Protein AF-A0A4S8L1B9-F1 (afdb_monomer)

InterPro domains:
  IPR001680 WD40 repeat [PF00400] (10-47)
  IPR001680 WD40 repeat [PS50082] (15-51)
  IPR001680 WD40 repeat [SM00320] (8-47)
  IPR015943 WD40/YVTN repeat-like-containing domain superfamily [G3DSA:2.130.10.10] (1-51)
  IPR036322 WD40-repeat-containing domain superfamily [SSF50978] (3-50)

Mean predicted aligned error: 4.08 Å

Secondary structure (DSSP, 8-state):
-EEE-TTT--EEEE----SS-EEEEEE-TTSSEEEEEETTS-EEEEETTT-

Foldseek 3Di:
DWDADPVPRDTPDDDPDDPADWPDKDADPVRQWIWTDGPSRDIDIDGPVVD

pLDDT: mean 89.31, std 8.46, range [49.59, 97.19]

Solvent-accessible surface area (backbone atoms only — not comparable to full-atom values): 3267 Å² total; per-residue (Å²): 90,79,40,64,39,86,88,79,70,44,78,76,43,72,56,82,80,74,90,44,61,72,78,48,75,49,67,43,96,84,56,55,33,39,40,40,35,30,76,67,78,49,73,50,80,43,50,59,87,74,105

Nearest PDB structures (foldseek):
  6r5y-assembly3_E  TM=9.062E-01  e=4.689E-03  Nostoc punctiforme
  3rfg-assembly1_B  TM=9.076E-01  e=2.495E-02  Saccharomyces cerevisiae S288C
  4cy5-assembly1_A  TM=8.495E-01  e=2.204E-02  Drosophila melanogaster
  3ur4-assembly1_A  TM=8.631E-01  e=4.633E-02  Homo sapiens
  7nsb-assembly1_g  TM=8.548E-01  e=5.511E-01  Saccharomyces cerevisiae S288C

Sequence (51 aa):
VGIWNTATGQEEAKLEGHTDWVMSVAFSPDGSQLASRSSDNTVWIWNTATG

Structure (mmCIF, N/CA/C/O backbone):
data_AF-A0A4S8L1B9-F1
#
_entry.id   AF-A0A4S8L1B9-F1
#
loop_
_atom_site.group_PDB
_atom_site.id
_atom_site.type_symbol
_atom_site.label_atom_id
_atom_site.label_alt_id
_atom_site.label_comp_id
_atom_site.label_asym_id
_atom_site.label_entity_id
_atom_site.label_seq_id
_atom_site.pdbx_PDB_ins_code
_atom_site.Cartn_x
_atom_site.Cartn_y
_atom_site.Cartn_z
_atom_site.occupancy
_atom_site.B_iso_or_equiv
_atom_site.auth_seq_id
_atom_site.auth_comp_id
_atom_site.auth_asym_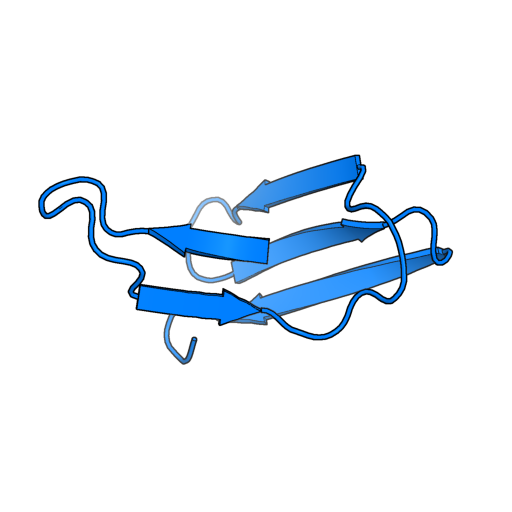id
_atom_site.auth_atom_id
_atom_site.pdbx_PDB_model_num
ATOM 1 N N . VAL A 1 1 ? 3.197 7.740 0.271 1.00 81.00 1 VAL A N 1
ATOM 2 C CA . VAL A 1 1 ? 1.746 7.705 0.603 1.00 81.00 1 VAL A CA 1
ATOM 3 C C . VAL A 1 1 ? 1.621 7.819 2.111 1.00 81.00 1 VAL A C 1
ATOM 5 O O . VAL A 1 1 ? 2.370 7.128 2.781 1.00 81.00 1 VAL A O 1
ATOM 8 N N . GLY A 1 2 ? 0.777 8.704 2.643 1.00 84.25 2 GLY A N 1
ATOM 9 C CA . GLY A 1 2 ? 0.549 8.796 4.094 1.00 84.25 2 GLY A CA 1
ATOM 10 C C . GLY A 1 2 ? -0.674 7.982 4.509 1.00 84.25 2 GLY A C 1
ATOM 11 O O . GLY A 1 2 ? -1.671 7.978 3.784 1.00 84.25 2 GLY A O 1
ATOM 12 N N . ILE A 1 3 ? -0.594 7.313 5.653 1.00 85.38 3 ILE A N 1
ATOM 13 C CA . ILE A 1 3 ? -1.707 6.633 6.314 1.00 85.38 3 ILE A CA 1
ATOM 14 C C . ILE A 1 3 ? -2.132 7.494 7.495 1.00 85.38 3 ILE A C 1
ATOM 16 O O . ILE A 1 3 ? -1.305 7.902 8.308 1.00 85.38 3 ILE A O 1
ATOM 20 N N . TRP A 1 4 ? -3.426 7.784 7.565 1.00 86.25 4 TRP A N 1
ATOM 21 C CA . TRP A 1 4 ? -3.996 8.702 8.540 1.00 86.25 4 TRP A CA 1
ATOM 22 C C . TRP A 1 4 ? -5.108 8.014 9.308 1.00 86.25 4 TRP A C 1
ATOM 24 O O . TRP A 1 4 ? -5.997 7.399 8.714 1.00 86.25 4 TRP A O 1
ATOM 34 N N . ASN A 1 5 ? -5.101 8.196 10.621 1.00 85.19 5 ASN A N 1
ATOM 35 C CA . ASN A 1 5 ? -6.213 7.800 11.457 1.00 85.19 5 ASN A CA 1
ATOM 36 C C . ASN A 1 5 ? -7.382 8.763 11.228 1.00 85.19 5 ASN A C 1
ATOM 38 O O . ASN A 1 5 ? -7.291 9.955 11.525 1.00 85.19 5 ASN A O 1
ATOM 42 N N . THR A 1 6 ? -8.512 8.261 10.740 1.00 86.88 6 THR A N 1
ATOM 43 C CA . THR A 1 6 ? -9.669 9.115 10.436 1.00 86.88 6 THR A CA 1
ATOM 44 C C . THR A 1 6 ? -10.376 9.649 11.682 1.00 86.88 6 THR A C 1
ATOM 46 O O . THR A 1 6 ? -11.078 10.651 11.591 1.00 86.88 6 THR A O 1
ATOM 49 N N . ALA A 1 7 ? -10.228 8.990 12.835 1.00 90.56 7 ALA A N 1
ATOM 50 C CA . ALA A 1 7 ? -10.875 9.391 14.083 1.00 90.56 7 ALA A CA 1
ATOM 51 C C . ALA A 1 7 ? -10.081 10.471 14.832 1.00 90.56 7 ALA A C 1
ATOM 53 O O . ALA A 1 7 ? -10.678 11.362 15.432 1.00 90.56 7 ALA A O 1
ATOM 54 N N . THR A 1 8 ? -8.748 10.402 14.803 1.00 91.81 8 THR A N 1
ATOM 55 C CA . THR A 1 8 ? -7.872 11.351 15.511 1.00 91.81 8 THR A CA 1
ATOM 56 C C . THR A 1 8 ? -7.260 12.410 14.595 1.00 91.81 8 THR A C 1
ATOM 58 O O . THR A 1 8 ? -6.762 13.423 15.085 1.00 91.81 8 THR A O 1
ATOM 61 N N . GLY A 1 9 ? -7.276 12.188 13.276 1.00 89.94 9 GLY A N 1
ATOM 62 C CA . GLY A 1 9 ? -6.619 13.042 12.284 1.00 89.94 9 GLY A CA 1
ATOM 63 C C . GLY A 1 9 ? -5.089 12.985 12.331 1.00 89.94 9 GLY A C 1
ATOM 64 O O . GLY A 1 9 ? -4.434 13.820 11.713 1.00 89.94 9 GLY A O 1
ATOM 65 N N . GLN A 1 10 ? -4.514 12.045 13.083 1.00 90.94 10 GLN A N 1
ATOM 66 C CA . GLN A 1 10 ? -3.067 11.873 13.202 1.00 90.94 10 GLN A CA 1
ATOM 67 C C . GLN A 1 10 ? -2.526 11.017 12.052 1.00 90.94 10 GLN A C 1
ATOM 69 O O . GLN A 1 10 ? -3.184 10.073 11.609 1.00 90.94 10 GLN A O 1
ATOM 74 N N . GLU A 1 11 ? -1.317 11.330 11.590 1.00 88.69 11 GLU A N 1
ATOM 75 C CA . GLU A 1 11 ? -0.566 10.475 10.669 1.00 88.69 11 GLU A CA 1
ATOM 76 C C . GLU A 1 11 ? -0.049 9.252 11.441 1.00 88.69 11 GLU A C 1
ATOM 78 O O . GLU A 1 11 ? 0.631 9.397 12.456 1.00 88.69 11 GLU A O 1
ATOM 83 N N . GLU A 1 12 ? -0.401 8.049 10.986 1.00 86.62 12 GLU A N 1
ATOM 84 C CA . GLU A 1 12 ? 0.017 6.788 11.615 1.00 86.62 12 GLU A CA 1
ATOM 85 C C . GLU A 1 12 ? 1.283 6.226 10.974 1.00 86.62 12 GLU A C 1
ATOM 87 O O . GLU A 1 12 ? 2.138 5.680 11.667 1.00 86.62 12 GLU A O 1
ATOM 92 N N . ALA A 1 13 ? 1.414 6.360 9.653 1.00 84.31 13 ALA A N 1
ATOM 93 C CA . ALA A 1 13 ? 2.561 5.846 8.923 1.00 84.31 13 ALA A CA 1
ATOM 94 C C . ALA A 1 13 ? 2.774 6.598 7.612 1.00 84.31 13 ALA A C 1
ATOM 96 O O . ALA A 1 13 ? 1.833 7.093 6.985 1.00 84.31 13 ALA A O 1
ATOM 97 N N . LYS A 1 14 ? 4.022 6.596 7.149 1.00 85.31 14 LYS A N 1
ATOM 98 C CA . LYS A 1 14 ? 4.401 7.120 5.844 1.00 85.31 14 LYS A CA 1
ATOM 99 C C . LYS A 1 14 ? 5.079 6.025 5.038 1.00 85.31 14 LYS A C 1
ATOM 101 O O . LYS A 1 14 ? 6.154 5.551 5.379 1.00 85.31 14 LYS A O 1
ATOM 106 N N . LEU A 1 15 ? 4.438 5.656 3.939 1.00 84.06 15 LEU A N 1
ATOM 107 C CA . LEU A 1 15 ? 4.933 4.659 3.004 1.00 84.06 15 LEU A CA 1
ATOM 108 C C . LEU A 1 15 ? 5.882 5.349 2.023 1.00 84.06 15 LEU A C 1
ATOM 110 O O . LEU A 1 15 ? 5.444 6.086 1.121 1.00 84.06 15 LEU A O 1
ATOM 114 N N . GLU A 1 16 ? 7.176 5.146 2.256 1.00 84.50 16 GLU A N 1
ATOM 115 C CA . GLU A 1 16 ? 8.281 5.662 1.452 1.00 84.50 16 GLU A CA 1
ATOM 116 C C . GLU A 1 16 ? 8.815 4.546 0.549 1.00 84.50 16 GLU A C 1
ATOM 118 O O . GLU A 1 16 ? 9.301 3.522 1.018 1.00 84.50 16 GLU A O 1
ATOM 123 N N . GLY A 1 17 ? 8.694 4.725 -0.765 1.00 86.25 17 GLY A N 1
ATOM 124 C CA . GLY A 1 17 ? 9.133 3.721 -1.738 1.00 86.25 17 GLY A CA 1
ATOM 125 C C . GLY A 1 17 ? 8.996 4.206 -3.174 1.00 86.25 17 GLY A C 1
ATOM 126 O O . GLY A 1 17 ? 9.896 4.011 -3.985 1.00 86.25 17 GLY A O 1
ATOM 127 N N . HIS A 1 18 ? 7.914 4.926 -3.468 1.00 93.50 18 HIS A N 1
ATOM 128 C CA . HIS A 1 18 ? 7.752 5.583 -4.759 1.00 93.50 18 HIS A CA 1
ATOM 129 C C . HIS A 1 18 ? 8.671 6.797 -4.901 1.00 93.50 18 HIS A C 1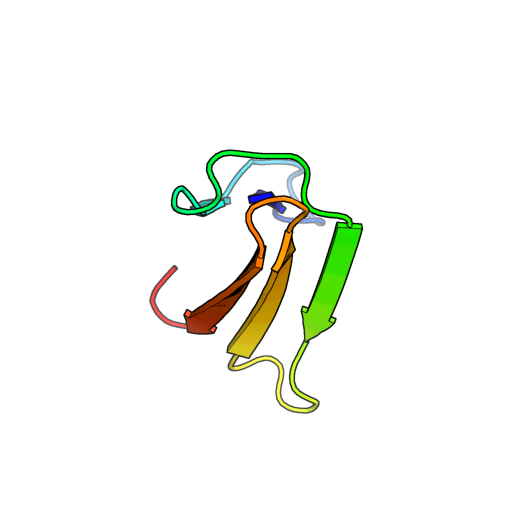
ATOM 131 O O . HIS A 1 18 ? 8.772 7.619 -3.988 1.00 93.50 18 HIS A O 1
ATOM 137 N N . THR A 1 19 ? 9.313 6.911 -6.061 1.00 94.81 19 THR A N 1
ATOM 138 C CA . THR A 1 19 ? 10.218 8.020 -6.406 1.00 94.81 19 THR A CA 1
ATOM 139 C C . THR A 1 19 ? 9.537 9.097 -7.251 1.00 94.81 19 THR A C 1
ATOM 141 O O . THR A 1 19 ? 10.148 10.125 -7.533 1.00 94.81 19 THR A O 1
ATOM 144 N N . ASP A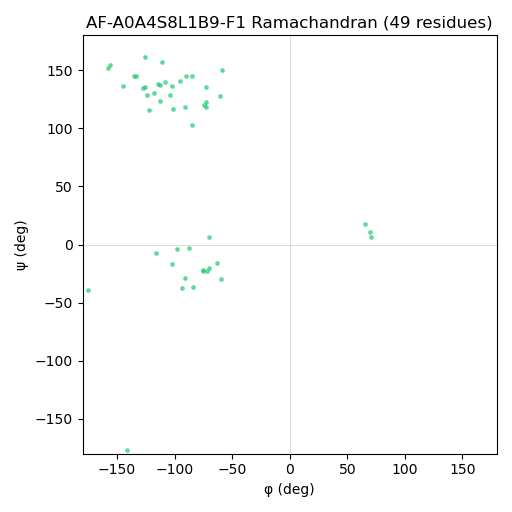 1 20 ? 8.275 8.878 -7.623 1.00 94.94 20 ASP A N 1
ATOM 145 C CA . ASP A 1 20 ? 7.445 9.794 -8.406 1.00 94.94 20 ASP A CA 1
ATOM 146 C C . ASP A 1 20 ? 5.986 9.791 -7.894 1.00 94.94 20 ASP A C 1
ATOM 148 O O . ASP A 1 20 ? 5.657 9.168 -6.877 1.00 94.94 20 ASP A O 1
ATOM 152 N N . TRP A 1 21 ? 5.101 10.532 -8.561 1.00 93.25 21 TRP A N 1
ATOM 153 C CA . TRP A 1 21 ? 3.704 10.691 -8.180 1.00 93.25 21 TRP A CA 1
ATOM 154 C C . TRP A 1 21 ? 2.943 9.372 -8.163 1.00 93.25 21 TRP A C 1
ATOM 156 O O . TRP A 1 21 ? 2.858 8.648 -9.155 1.00 93.25 21 TRP A O 1
ATOM 166 N N . VAL A 1 22 ? 2.283 9.126 -7.034 1.00 94.38 22 VAL A N 1
ATOM 167 C CA . VAL A 1 22 ? 1.323 8.034 -6.898 1.00 94.38 22 VAL A CA 1
ATOM 168 C C . VAL A 1 22 ? 0.047 8.410 -7.634 1.00 94.38 22 VAL A C 1
ATOM 170 O O . VAL A 1 22 ? -0.602 9.403 -7.320 1.00 94.38 22 VAL A O 1
ATOM 173 N N . MET A 1 23 ? -0.308 7.596 -8.620 1.00 95.69 23 MET A N 1
ATOM 174 C CA . MET A 1 23 ? -1.454 7.822 -9.494 1.00 95.69 23 MET A CA 1
ATOM 175 C C . MET A 1 23 ? -2.728 7.167 -8.956 1.00 95.69 23 MET A C 1
ATOM 177 O O . MET A 1 23 ? -3.830 7.617 -9.258 1.00 95.69 23 MET A O 1
ATOM 181 N N . SER A 1 24 ? -2.599 6.066 -8.207 1.00 94.50 24 SER A N 1
ATOM 182 C CA . SER A 1 24 ? -3.743 5.304 -7.702 1.00 94.50 24 SER A CA 1
ATOM 183 C C . SER A 1 24 ? -3.376 4.468 -6.478 1.00 94.50 24 SER A C 1
ATOM 185 O O . SER A 1 24 ? -2.226 4.041 -6.329 1.00 94.50 24 SER A O 1
ATOM 187 N N . VAL A 1 25 ? -4.374 4.219 -5.629 1.00 93.62 25 VAL A N 1
ATOM 188 C CA . VAL A 1 25 ? -4.290 3.353 -4.451 1.00 93.62 25 VAL A CA 1
ATOM 189 C C . VAL A 1 25 ? -5.514 2.443 -4.374 1.00 93.62 25 VAL A C 1
ATOM 191 O O . VAL A 1 25 ? -6.616 2.852 -4.742 1.00 93.62 25 VAL A O 1
ATOM 194 N N . ALA A 1 26 ? -5.328 1.215 -3.898 1.00 95.12 26 ALA A N 1
ATOM 195 C CA . ALA A 1 26 ? -6.409 0.253 -3.708 1.00 95.12 26 ALA A CA 1
ATOM 196 C C . ALA A 1 26 ? -6.155 -0.618 -2.477 1.00 95.12 26 ALA A C 1
ATOM 198 O O . ALA A 1 26 ? -5.046 -1.115 -2.285 1.00 95.12 26 ALA A O 1
ATOM 199 N N . PHE A 1 27 ? -7.189 -0.835 -1.668 1.00 92.62 27 PHE A N 1
ATOM 200 C CA . PHE A 1 27 ? -7.139 -1.785 -0.561 1.00 92.62 27 PHE A CA 1
ATOM 201 C C . PHE A 1 27 ? -7.593 -3.169 -1.019 1.00 92.62 27 PHE A C 1
ATOM 203 O O . PHE A 1 27 ? -8.502 -3.313 -1.840 1.00 92.62 27 PHE A O 1
ATOM 210 N N . SER A 1 28 ? -6.970 -4.191 -0.448 1.00 94.12 28 SER A N 1
ATOM 211 C CA . SER A 1 28 ? -7.519 -5.548 -0.440 1.00 94.12 28 SER A CA 1
ATOM 212 C C . SER A 1 28 ? -8.895 -5.571 0.250 1.00 94.12 28 SER A C 1
ATOM 214 O O . SER A 1 28 ? -9.138 -4.765 1.150 1.00 94.12 28 SER A O 1
ATOM 216 N N . PRO A 1 29 ? -9.807 -6.487 -0.130 1.00 94.81 29 PRO A N 1
ATOM 217 C CA . PRO A 1 29 ? -11.147 -6.550 0.463 1.00 94.81 29 PRO A CA 1
ATOM 218 C C . PRO A 1 29 ? -11.158 -6.793 1.977 1.00 94.81 29 PRO A C 1
ATOM 220 O O . PRO A 1 29 ? -12.082 -6.358 2.656 1.00 94.81 29 PRO A O 1
ATOM 223 N N . ASP A 1 30 ? -10.145 -7.488 2.498 1.00 93.31 30 ASP A N 1
ATOM 224 C CA . ASP A 1 30 ? -9.968 -7.747 3.930 1.00 93.31 30 ASP A CA 1
ATOM 225 C C . ASP A 1 30 ? -9.187 -6.638 4.657 1.00 93.31 30 ASP A C 1
ATOM 227 O O . ASP A 1 30 ? -9.021 -6.692 5.874 1.00 93.31 30 ASP A O 1
ATOM 231 N N . GLY A 1 31 ? -8.711 -5.628 3.923 1.00 89.88 31 GLY A N 1
ATOM 232 C CA . GLY A 1 31 ? -7.950 -4.505 4.454 1.00 89.88 31 GLY A CA 1
ATOM 233 C C . GLY A 1 31 ? -6.534 -4.852 4.912 1.00 89.88 31 GLY A C 1
ATOM 234 O O . GLY A 1 31 ? -5.879 -3.977 5.468 1.00 89.88 31 GLY A O 1
ATOM 235 N N . SER A 1 32 ? -6.039 -6.074 4.688 1.00 91.19 32 SER A N 1
ATOM 236 C CA . SER A 1 32 ? -4.708 -6.527 5.136 1.00 91.19 32 SER A CA 1
ATOM 237 C C . SER A 1 32 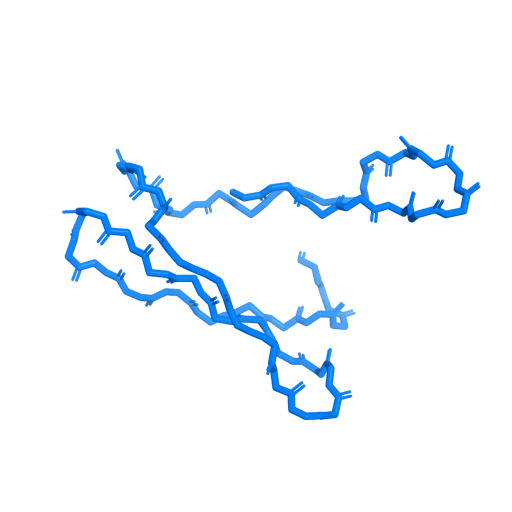? -3.557 -5.969 4.294 1.00 91.19 32 SER A C 1
ATOM 239 O O . SER A 1 32 ? -2.404 -5.915 4.723 1.00 91.19 32 SER A O 1
ATOM 241 N N . GLN A 1 33 ? -3.868 -5.557 3.069 1.00 92.25 33 GLN A N 1
ATOM 242 C CA . GLN A 1 33 ? -2.916 -5.032 2.101 1.00 92.25 33 GLN A CA 1
ATOM 243 C C . GLN A 1 33 ? -3.422 -3.760 1.432 1.00 92.25 33 GLN A C 1
ATOM 245 O O . GLN A 1 33 ? -4.611 -3.635 1.115 1.00 92.25 33 GLN A O 1
ATOM 250 N N . LEU A 1 34 ? -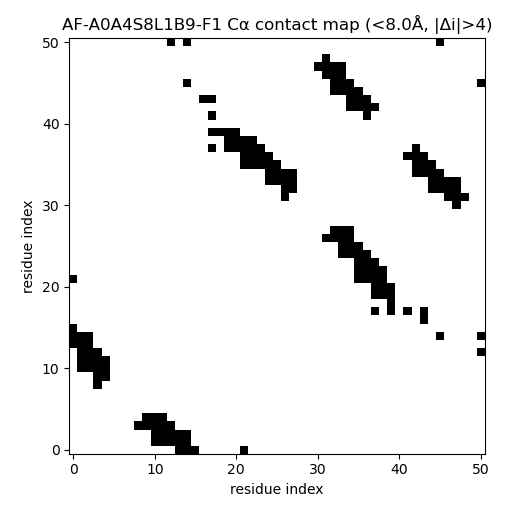2.479 -2.867 1.148 1.00 92.44 34 LEU A N 1
ATOM 251 C CA . LEU A 1 34 ? -2.650 -1.686 0.316 1.00 92.44 34 LEU A CA 1
ATOM 252 C C . LEU A 1 34 ? -1.728 -1.797 -0.899 1.00 92.44 34 LEU A C 1
ATOM 254 O O . LEU A 1 34 ? -0.531 -2.024 -0.755 1.00 92.44 34 LEU A O 1
ATOM 258 N N . ALA A 1 35 ? -2.273 -1.579 -2.089 1.00 94.56 35 ALA A N 1
ATOM 259 C CA . ALA A 1 35 ? -1.502 -1.420 -3.312 1.00 94.56 35 ALA A CA 1
ATOM 260 C C . ALA A 1 35 ? -1.414 0.061 -3.693 1.00 94.56 35 ALA A C 1
ATOM 262 O O . ALA A 1 35 ? -2.424 0.769 -3.673 1.00 94.56 35 ALA A O 1
ATOM 263 N N . SER A 1 36 ? -0.228 0.517 -4.095 1.00 94.81 36 SER A N 1
ATOM 264 C CA . SER A 1 36 ? -0.012 1.849 -4.669 1.00 94.81 36 SER A CA 1
ATOM 265 C C . SER A 1 36 ? 0.720 1.755 -6.004 1.00 94.81 36 SER A C 1
ATOM 267 O O . SER A 1 36 ? 1.704 1.027 -6.125 1.00 94.81 36 SER A O 1
ATOM 269 N N . ARG A 1 37 ? 0.243 2.493 -7.014 1.00 96.44 37 ARG A N 1
ATOM 270 C CA . ARG A 1 37 ? 0.883 2.599 -8.336 1.00 96.44 37 ARG A CA 1
ATOM 271 C C . ARG A 1 37 ? 1.384 4.017 -8.569 1.00 96.44 37 ARG A C 1
ATOM 273 O O . ARG A 1 37 ? 0.647 4.971 -8.322 1.00 96.44 37 ARG A O 1
ATOM 280 N N . SER A 1 38 ? 2.581 4.139 -9.129 1.00 96.44 38 SER A N 1
ATOM 281 C CA . SER A 1 38 ? 3.244 5.419 -9.380 1.00 96.44 38 SER A CA 1
ATOM 282 C C . SER A 1 38 ? 3.675 5.590 -10.836 1.00 96.44 38 SER A C 1
ATOM 284 O O . SER A 1 38 ? 3.773 4.621 -11.596 1.00 96.44 38 SER A O 1
ATOM 286 N N . SER A 1 39 ? 3.927 6.844 -11.214 1.00 97.19 39 SER A N 1
ATOM 287 C CA . SER A 1 39 ? 4.564 7.237 -12.475 1.00 97.19 39 SER A CA 1
ATOM 288 C C . SER A 1 39 ? 6.005 6.724 -12.608 1.00 97.19 39 SER A C 1
ATOM 290 O O . SER A 1 39 ? 6.514 6.628 -13.721 1.00 97.19 39 SER A O 1
ATOM 292 N N . ASP A 1 40 ? 6.633 6.293 -11.508 1.00 96.06 40 ASP A N 1
ATOM 293 C CA . ASP A 1 40 ? 7.961 5.654 -11.496 1.00 96.06 40 ASP A CA 1
ATOM 294 C C . ASP A 1 40 ? 7.989 4.238 -12.114 1.00 96.06 40 ASP A C 1
ATOM 296 O O . ASP A 1 40 ? 9.011 3.554 -12.078 1.00 96.06 40 ASP A O 1
ATOM 300 N N . ASN A 1 41 ? 6.874 3.801 -12.711 1.00 96.06 41 ASN A N 1
ATOM 301 C CA . ASN A 1 41 ? 6.653 2.481 -13.305 1.00 96.06 41 ASN A CA 1
ATOM 302 C C . ASN A 1 41 ? 6.671 1.316 -12.306 1.00 96.06 41 ASN A C 1
ATOM 304 O O . ASN A 1 41 ? 6.771 0.159 -12.719 1.00 96.06 41 ASN A O 1
ATOM 308 N N . THR A 1 42 ? 6.519 1.589 -11.009 1.00 95.56 42 THR A N 1
ATOM 309 C CA . THR A 1 42 ? 6.428 0.557 -9.973 1.00 95.56 42 THR A CA 1
ATOM 310 C C . THR A 1 42 ? 5.036 0.473 -9.351 1.00 95.56 42 THR A C 1
ATOM 312 O O . THR A 1 42 ? 4.230 1.413 -9.363 1.00 95.56 42 THR A O 1
ATOM 315 N N . VAL A 1 43 ? 4.761 -0.701 -8.784 1.00 94.94 43 VAL A N 1
ATOM 316 C CA . VAL A 1 43 ? 3.634 -0.950 -7.888 1.00 94.94 43 VAL A CA 1
ATOM 317 C C . VAL A 1 43 ? 4.204 -1.500 -6.590 1.00 94.94 43 VAL A C 1
ATOM 319 O O . VAL A 1 43 ? 4.972 -2.459 -6.621 1.00 94.94 43 VAL A O 1
ATOM 322 N N . TRP A 1 44 ? 3.823 -0.899 -5.468 1.00 93.38 44 TRP A N 1
ATOM 323 C CA . TRP A 1 44 ? 4.203 -1.363 -4.138 1.00 93.38 44 TRP A CA 1
ATOM 324 C C . TRP A 1 44 ? 2.997 -1.970 -3.434 1.00 93.38 44 TRP A C 1
ATOM 326 O O . TRP A 1 44 ? 1.884 -1.450 -3.541 1.00 93.38 44 TRP A O 1
ATOM 336 N N . ILE A 1 45 ? 3.235 -3.071 -2.723 1.00 92.69 45 ILE A N 1
ATOM 337 C CA . ILE A 1 45 ? 2.250 -3.730 -1.869 1.00 92.69 45 ILE A CA 1
ATOM 338 C C . ILE A 1 45 ? 2.716 -3.580 -0.426 1.00 92.69 45 ILE A C 1
ATOM 340 O O . ILE A 1 45 ? 3.822 -3.990 -0.080 1.00 92.69 45 ILE A O 1
ATOM 344 N N . TRP A 1 46 ? 1.857 -3.002 0.400 1.00 89.62 46 TRP A N 1
ATOM 345 C CA . TRP A 1 46 ? 2.111 -2.709 1.804 1.00 89.62 46 TRP A CA 1
ATOM 346 C C . TRP A 1 46 ? 1.207 -3.578 2.662 1.00 89.62 46 TRP A C 1
ATOM 348 O O . TRP A 1 46 ? 0.025 -3.727 2.348 1.00 89.62 46 TRP A O 1
ATOM 358 N N . ASN A 1 47 ? 1.740 -4.137 3.743 1.00 89.06 47 ASN A N 1
ATOM 359 C CA . ASN A 1 47 ? 0.940 -4.883 4.705 1.00 89.06 47 ASN A CA 1
ATOM 360 C C . ASN A 1 47 ? 0.445 -3.926 5.796 1.00 89.06 47 ASN A C 1
ATOM 362 O O . ASN A 1 47 ? 1.247 -3.323 6.505 1.00 89.06 47 ASN A O 1
ATOM 366 N N . THR A 1 48 ? -0.871 -3.779 5.933 1.00 79.12 48 THR A N 1
ATOM 367 C CA . THR A 1 48 ? -1.481 -2.805 6.855 1.00 79.12 4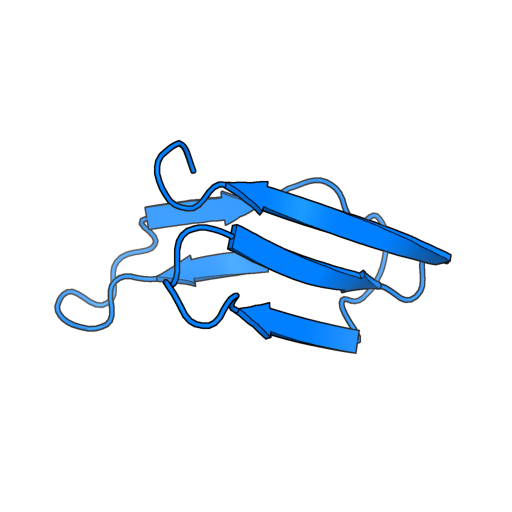8 THR A CA 1
ATOM 368 C C . THR A 1 48 ? -1.298 -3.182 8.321 1.00 79.12 48 THR A C 1
ATOM 370 O O . THR A 1 48 ? -1.373 -2.312 9.182 1.00 79.12 48 THR A O 1
ATOM 373 N N . ALA A 1 49 ? -1.019 -4.456 8.618 1.00 74.56 49 ALA A N 1
ATOM 374 C CA . ALA A 1 49 ? -0.777 -4.914 9.982 1.00 74.56 49 ALA A CA 1
ATOM 375 C C . ALA A 1 49 ? 0.608 -4.517 10.509 1.00 74.56 49 ALA A C 1
ATOM 377 O O . ALA A 1 49 ? 0.812 -4.487 11.721 1.00 74.56 49 ALA A O 1
ATOM 378 N N . THR A 1 50 ? 1.563 -4.249 9.616 1.00 62.25 50 THR A N 1
ATOM 379 C CA . THR A 1 50 ? 2.944 -3.933 10.003 1.00 62.25 50 THR A CA 1
ATOM 380 C C . THR A 1 50 ? 3.388 -2.533 9.625 1.00 62.25 50 THR A C 1
ATOM 382 O O . THR A 1 50 ? 4.458 -2.165 10.092 1.00 62.25 50 THR A O 1
ATOM 385 N N . GLY A 1 51 ? 2.573 -1.785 8.865 1.00 49.59 51 GLY A N 1
ATOM 386 C CA . GLY A 1 51 ? 2.800 -0.371 8.548 1.00 49.5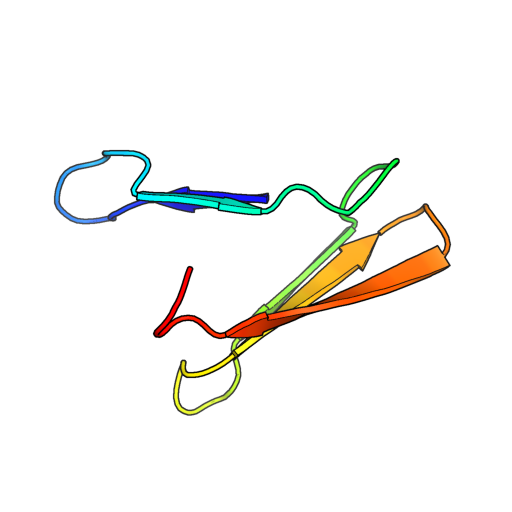9 51 GLY A CA 1
ATOM 387 C C . GLY A 1 51 ? 4.119 -0.127 7.838 1.00 49.59 51 GLY A C 1
ATOM 388 O O . GLY A 1 51 ? 5.121 0.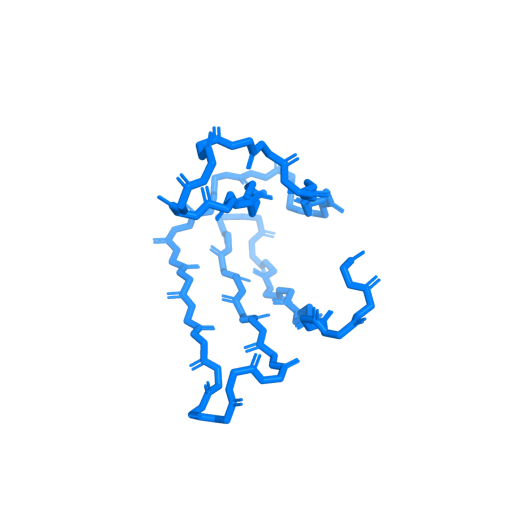106 8.541 1.00 49.59 51 GLY A O 1
#

Radius of gyration: 11.21 Å; Cα contacts (8 Å, |Δi|>4): 86; chains: 1; bounding box: 21×21×29 Å

Organism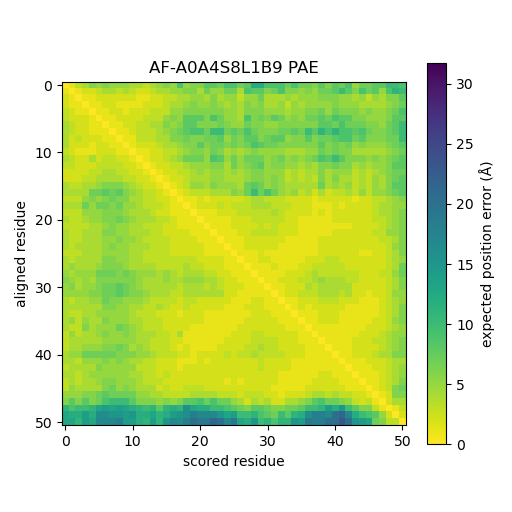: Dendrothele bispora (strain CBS 962.96) (NCBI:txid1314807)